Protein AF-R6DU75-F1 (afdb_monomer_lite)

Secondary structure (DSSP, 8-state):
----TT-TTEEEEE-TTS-EEEEESSTHHHHHHHHHSTT---------

Sequence (48 aa):
MTKLKRMNNVKAVKDMKGNPLLLFVNDWMIRMVLEDNEGLELLEFKKN

Radius of gyration: 10.88 Å; chains: 1; bounding box: 23×19×30 Å

pLDDT: mean 85.27, std 11.02, range [43.06, 92.88]

Fo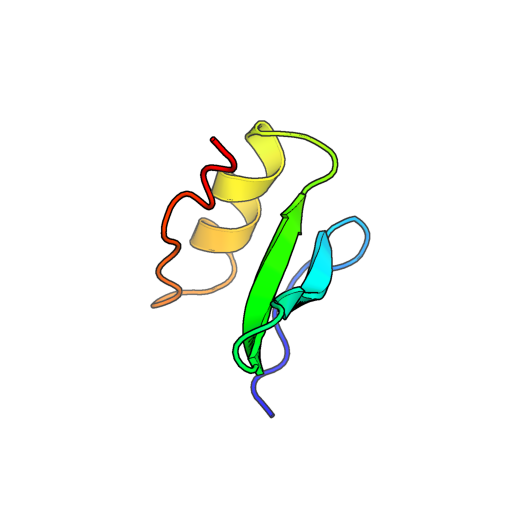ldseek 3Di:
DDDQPPCPQWDWDADPVRHTDIDHPDDVVVVVSCVRDDPDDDDDDDDD

Structure (mmCIF, N/CA/C/O backbone):
data_AF-R6DU75-F1
#
_entry.id   AF-R6DU75-F1
#
loo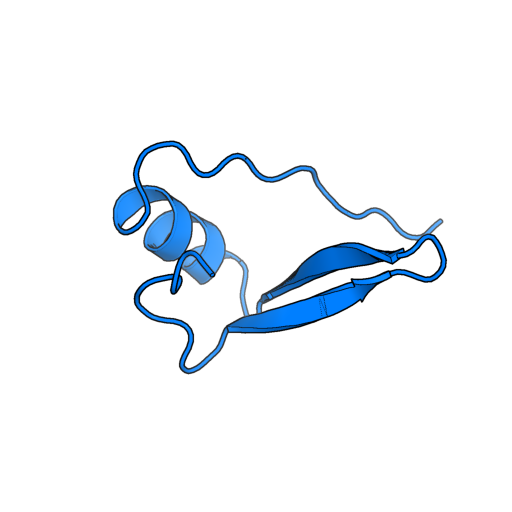p_
_atom_site.group_PDB
_atom_site.id
_atom_site.type_symbol
_atom_site.label_atom_id
_atom_site.label_alt_id
_atom_site.label_comp_id
_atom_site.label_asym_id
_atom_site.label_entity_id
_atom_site.label_seq_id
_atom_site.pdbx_PDB_ins_code
_atom_site.Cartn_x
_atom_site.Cartn_y
_atom_site.Cartn_z
_atom_site.occupancy
_atom_site.B_iso_or_equiv
_atom_site.auth_seq_id
_atom_site.auth_comp_id
_atom_site.auth_asym_id
_atom_site.auth_atom_id
_atom_site.pdbx_PDB_model_num
ATOM 1 N N . MET A 1 1 ? -13.126 3.829 -12.959 1.00 43.06 1 MET A N 1
ATOM 2 C CA . MET A 1 1 ? -12.368 3.288 -11.810 1.00 43.06 1 MET A CA 1
ATOM 3 C C . MET A 1 1 ? -10.972 2.955 -12.292 1.00 43.06 1 MET A C 1
ATOM 5 O O . MET A 1 1 ? -10.838 2.108 -13.167 1.00 43.06 1 MET A O 1
ATOM 9 N N . THR A 1 2 ? -9.956 3.649 -11.789 1.00 55.25 2 THR A N 1
ATOM 10 C CA . THR A 1 2 ? -8.557 3.376 -12.133 1.00 55.25 2 THR A CA 1
ATOM 11 C C . THR A 1 2 ? -8.165 2.051 -11.487 1.00 55.25 2 THR A C 1
ATOM 13 O O . THR A 1 2 ? -8.182 1.920 -10.265 1.00 55.25 2 THR A O 1
ATOM 16 N N . LYS A 1 3 ? -7.919 1.026 -12.303 1.00 70.00 3 LYS A N 1
ATOM 17 C CA . LYS A 1 3 ? -7.523 -0.301 -11.826 1.00 70.00 3 LYS A CA 1
ATOM 18 C C . LYS A 1 3 ? -6.036 -0.250 -11.482 1.00 70.00 3 LYS A C 1
ATOM 20 O O . LYS A 1 3 ? -5.224 -0.097 -12.390 1.00 70.00 3 LYS A O 1
ATOM 25 N N . LEU A 1 4 ? -5.691 -0.370 -10.200 1.00 81.38 4 LEU A N 1
ATOM 26 C CA . LEU A 1 4 ? -4.291 -0.461 -9.784 1.00 81.38 4 LEU A CA 1
ATOM 27 C C . LEU A 1 4 ? -3.684 -1.768 -10.307 1.00 81.38 4 LEU A C 1
ATOM 29 O O . LEU A 1 4 ? -4.308 -2.836 -10.254 1.00 81.38 4 LEU A O 1
ATOM 33 N N . LYS A 1 5 ? -2.465 -1.686 -10.830 1.00 82.38 5 LYS A N 1
ATOM 34 C CA . LYS A 1 5 ? -1.694 -2.850 -11.268 1.00 82.38 5 LYS A CA 1
ATOM 35 C C . LYS A 1 5 ? -1.098 -3.563 -10.047 1.00 82.38 5 LYS A C 1
ATOM 37 O O . LYS A 1 5 ? -0.781 -2.930 -9.045 1.00 82.38 5 LYS A O 1
ATOM 42 N N . ARG A 1 6 ? -0.968 -4.893 -10.143 1.00 72.88 6 ARG A N 1
ATOM 43 C CA . ARG A 1 6 ? -0.372 -5.791 -9.126 1.00 72.88 6 ARG A CA 1
ATOM 44 C C . ARG A 1 6 ? -0.992 -5.737 -7.718 1.00 72.88 6 ARG A C 1
ATOM 46 O O . ARG A 1 6 ? -0.293 -5.764 -6.712 1.00 72.88 6 ARG A O 1
ATOM 53 N N . MET A 1 7 ? -2.322 -5.787 -7.638 1.00 74.44 7 MET A N 1
ATOM 54 C CA . MET A 1 7 ? -3.060 -5.823 -6.364 1.00 74.44 7 MET A CA 1
ATOM 55 C C . MET A 1 7 ? -3.145 -7.196 -5.669 1.00 74.44 7 MET A C 1
ATOM 57 O O . MET A 1 7 ? -3.805 -7.296 -4.642 1.00 74.44 7 MET A O 1
ATOM 61 N N . ASN A 1 8 ? -2.517 -8.264 -6.178 1.00 77.94 8 ASN A N 1
ATOM 62 C CA . ASN A 1 8 ? -2.752 -9.625 -5.656 1.00 77.94 8 ASN A CA 1
ATOM 63 C C . ASN A 1 8 ? -2.518 -9.756 -4.138 1.00 77.94 8 ASN A C 1
ATOM 65 O O . ASN A 1 8 ? -3.252 -10.492 -3.487 1.00 77.94 8 ASN A O 1
ATOM 69 N N . ASN A 1 9 ? -1.570 -8.992 -3.576 1.00 81.12 9 ASN A N 1
ATOM 70 C CA . ASN A 1 9 ? -1.340 -8.925 -2.126 1.00 81.12 9 ASN A CA 1
ATOM 71 C C . ASN A 1 9 ? -1.518 -7.499 -1.559 1.00 81.12 9 ASN A C 1
ATOM 73 O O . ASN A 1 9 ? -0.926 -7.159 -0.538 1.00 81.12 9 ASN A O 1
ATOM 77 N N . VAL A 1 10 ? -2.306 -6.647 -2.225 1.00 88.00 10 VAL A N 1
ATOM 78 C CA . VAL A 1 10 ? -2.668 -5.307 -1.734 1.00 88.00 10 VAL A CA 1
ATOM 79 C C . VAL A 1 10 ? -4.178 -5.186 -1.685 1.00 88.00 10 VAL A C 1
ATOM 81 O O . VAL A 1 10 ? -4.865 -5.303 -2.700 1.00 88.00 10 VAL A O 1
ATOM 84 N N . LYS A 1 11 ? -4.710 -4.914 -0.496 1.00 89.44 11 LYS A N 1
ATOM 85 C CA . LYS A 1 11 ? -6.150 -4.751 -0.317 1.00 89.44 11 LYS A CA 1
ATOM 86 C C . LYS A 1 11 ? -6.506 -3.273 -0.354 1.00 89.44 11 LYS A C 1
ATOM 88 O O . LYS A 1 11 ? -6.091 -2.521 0.522 1.00 89.44 11 LYS A O 1
ATOM 93 N N . ALA A 1 12 ? -7.310 -2.870 -1.333 1.00 89.50 12 ALA A N 1
ATOM 94 C CA . ALA A 1 12 ? -7.940 -1.556 -1.324 1.00 89.50 12 ALA A CA 1
ATOM 95 C C . ALA A 1 12 ? -9.223 -1.604 -0.486 1.00 89.50 12 ALA A C 1
ATOM 97 O O . ALA A 1 12 ? -10.134 -2.384 -0.770 1.00 89.50 12 ALA A O 1
ATOM 98 N N . VAL A 1 13 ? -9.285 -0.777 0.551 1.00 91.25 13 VAL A N 1
ATOM 99 C CA . VAL A 1 13 ? -10.450 -0.588 1.423 1.00 91.25 13 VAL A CA 1
ATOM 100 C C . VAL A 1 13 ? -10.745 0.905 1.572 1.00 91.25 13 VAL A C 1
ATOM 102 O O . VAL A 1 13 ? -10.080 1.745 0.964 1.00 91.25 13 VAL A O 1
ATOM 105 N N . LYS A 1 14 ? -11.758 1.244 2.370 1.00 92.81 14 LYS A N 1
ATOM 106 C CA . LYS A 1 14 ? -11.993 2.615 2.826 1.00 92.81 14 LYS A CA 1
ATOM 107 C C . LYS A 1 14 ? -11.714 2.712 4.319 1.00 92.81 14 LYS A C 1
ATOM 109 O O . LYS A 1 14 ? -12.012 1.769 5.053 1.00 92.81 14 LYS A O 1
ATOM 114 N N . ASP A 1 15 ? -11.146 3.830 4.752 1.00 91.00 15 ASP A N 1
ATOM 115 C CA . ASP A 1 15 ? -11.059 4.161 6.173 1.00 91.00 15 ASP A CA 1
ATOM 116 C C . ASP A 1 15 ? -12.441 4.563 6.735 1.00 91.00 15 ASP A C 1
ATOM 118 O O . ASP A 1 15 ? -13.446 4.617 6.020 1.00 91.00 15 ASP A O 1
ATOM 122 N N . MET A 1 16 ? -12.495 4.885 8.030 1.00 91.25 16 MET A N 1
ATOM 123 C CA . MET A 1 16 ? -13.733 5.319 8.695 1.00 91.25 16 MET A CA 1
ATOM 124 C C . MET A 1 16 ? -14.276 6.665 8.186 1.00 91.25 16 MET A C 1
ATOM 126 O O . MET A 1 16 ? -15.435 6.986 8.426 1.00 91.25 16 MET A O 1
ATOM 130 N N . LYS A 1 17 ? -13.448 7.463 7.503 1.00 91.25 17 LYS A N 1
ATOM 131 C CA . LYS A 1 17 ? -13.816 8.749 6.896 1.00 91.25 17 LYS A CA 1
ATOM 132 C C . LYS A 1 17 ? -14.189 8.601 5.414 1.00 91.25 17 LYS A C 1
ATOM 134 O O . LYS A 1 17 ? -14.542 9.586 4.776 1.00 9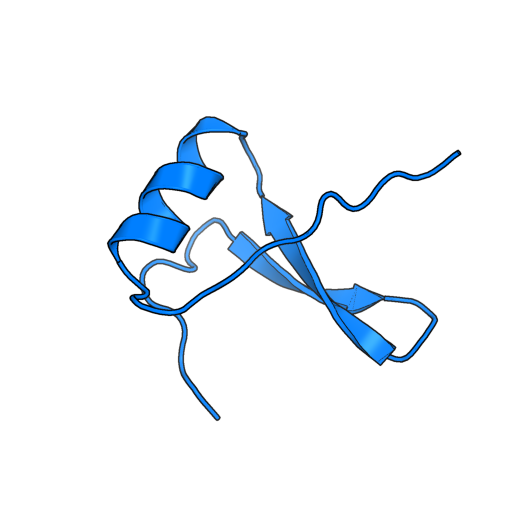1.25 17 LYS A O 1
ATOM 139 N N . GLY A 1 18 ? -14.137 7.383 4.870 1.00 92.50 18 GLY A N 1
ATOM 140 C CA . GLY A 1 18 ? -14.433 7.083 3.473 1.00 92.50 18 GLY A CA 1
ATOM 141 C C . GLY A 1 18 ? -13.257 7.278 2.510 1.00 92.50 18 GLY A C 1
ATOM 142 O O . GLY A 1 18 ? -13.453 7.094 1.305 1.00 92.50 18 GLY A O 1
ATOM 143 N N . ASN A 1 19 ? -12.057 7.604 3.002 1.00 92.00 19 ASN A N 1
ATOM 144 C CA . ASN A 1 19 ? -10.867 7.769 2.170 1.00 92.00 19 ASN A CA 1
ATOM 145 C C . ASN A 1 19 ? -10.342 6.410 1.691 1.00 92.00 19 ASN A C 1
ATOM 147 O O . ASN A 1 19 ? -10.413 5.433 2.445 1.00 92.00 19 ASN A O 1
ATOM 151 N N . PRO A 1 20 ? -9.778 6.323 0.474 1.00 92.31 20 PRO A N 1
ATOM 152 C CA . PRO A 1 20 ? -9.086 5.123 0.022 1.00 92.31 20 PRO A CA 1
ATOM 153 C C . PRO A 1 20 ? -7.914 4.788 0.948 1.00 92.31 20 PRO A C 1
ATOM 155 O O . PRO A 1 20 ? -7.064 5.634 1.216 1.00 92.31 20 PRO A O 1
ATOM 158 N N . LEU A 1 21 ? -7.854 3.540 1.401 1.00 92.88 21 LEU A N 1
ATOM 159 C CA . LEU A 1 21 ? -6.755 3.012 2.198 1.00 92.88 21 LEU A CA 1
ATOM 160 C C . LEU A 1 21 ? -6.250 1.726 1.547 1.00 92.88 21 LEU A C 1
ATOM 162 O O . LEU A 1 21 ? -7.024 0.801 1.291 1.00 92.88 21 LEU A O 1
ATOM 166 N N . LEU A 1 22 ? -4.948 1.672 1.282 1.00 92.25 22 LEU A N 1
ATOM 167 C CA . LEU A 1 22 ? -4.280 0.470 0.801 1.00 92.25 22 LEU A CA 1
ATOM 168 C C . LEU A 1 22 ? -3.623 -0.244 1.979 1.00 92.25 22 LEU A C 1
ATOM 170 O O . LEU A 1 22 ? -2.833 0.345 2.712 1.00 92.25 22 LEU A O 1
ATOM 174 N N . LEU A 1 23 ? -3.959 -1.518 2.155 1.00 91.25 23 LEU A N 1
ATOM 175 C CA . LEU A 1 23 ? -3.327 -2.392 3.133 1.00 91.25 23 LEU A CA 1
ATOM 176 C C . LEU A 1 23 ? -2.312 -3.274 2.413 1.00 91.25 23 LEU A C 1
ATOM 178 O O . LEU A 1 23 ? -2.675 -4.041 1.515 1.00 91.25 23 LEU A O 1
ATOM 182 N N . PHE A 1 24 ? -1.057 -3.153 2.826 1.00 90.06 24 PHE A N 1
ATOM 183 C CA . PHE A 1 24 ? 0.062 -3.925 2.304 1.00 90.06 24 PHE A CA 1
ATOM 184 C C . PHE A 1 24 ? 0.395 -5.049 3.278 1.00 90.06 24 PHE A C 1
ATOM 186 O O . PHE A 1 24 ? 0.418 -4.833 4.488 1.00 90.06 24 PHE A O 1
ATOM 193 N N . VAL A 1 25 ? 0.643 -6.249 2.751 1.00 88.19 25 VAL A N 1
ATOM 194 C CA . VAL A 1 25 ? 1.055 -7.392 3.581 1.00 88.19 25 VAL A CA 1
ATOM 195 C C . VAL A 1 25 ? 2.476 -7.168 4.112 1.00 88.19 25 VAL A C 1
ATOM 197 O O . VAL A 1 25 ? 2.730 -7.424 5.285 1.00 88.19 25 VAL A O 1
ATOM 200 N N . ASN A 1 26 ? 3.361 -6.603 3.280 1.00 87.19 26 ASN A N 1
ATOM 201 C CA . ASN A 1 26 ? 4.739 -6.258 3.629 1.00 87.19 26 ASN A CA 1
ATOM 202 C C . ASN A 1 26 ? 5.110 -4.868 3.074 1.00 87.19 26 ASN A C 1
ATOM 204 O O . ASN A 1 26 ? 4.521 -4.392 2.105 1.00 87.19 26 ASN A O 1
ATOM 208 N N . ASP A 1 27 ? 6.146 -4.259 3.638 1.00 88.62 27 ASP A N 1
ATOM 209 C CA . ASP A 1 27 ? 6.685 -2.938 3.290 1.00 88.62 27 ASP A CA 1
ATOM 210 C C . ASP A 1 27 ? 7.322 -2.858 1.890 1.00 88.62 27 ASP A C 1
ATOM 212 O O . ASP A 1 27 ? 7.079 -1.903 1.151 1.00 88.62 27 ASP A O 1
ATOM 216 N N . TRP A 1 28 ? 8.083 -3.874 1.474 1.00 87.94 28 TRP A N 1
ATOM 217 C CA . TRP A 1 28 ? 8.746 -3.912 0.162 1.00 87.94 28 TRP A CA 1
ATOM 218 C C . TRP A 1 28 ? 7.759 -3.784 -1.010 1.00 87.94 28 TRP A C 1
ATOM 220 O O . TRP A 1 28 ? 8.108 -3.279 -2.078 1.00 87.94 28 TRP A O 1
ATOM 230 N N . MET A 1 29 ? 6.502 -4.184 -0.799 1.00 88.44 29 MET A N 1
ATOM 231 C CA . MET A 1 29 ? 5.440 -4.076 -1.795 1.00 88.44 29 MET A CA 1
ATOM 232 C C . MET A 1 29 ? 5.026 -2.637 -2.101 1.00 88.44 29 MET A C 1
ATOM 234 O O . MET A 1 29 ? 4.525 -2.380 -3.195 1.00 88.44 29 MET A O 1
ATOM 238 N N . ILE A 1 30 ? 5.220 -1.706 -1.163 1.00 90.12 30 ILE A N 1
ATOM 239 C CA . ILE A 1 30 ? 4.857 -0.295 -1.342 1.00 90.12 30 ILE A CA 1
ATOM 240 C C . ILE A 1 30 ? 5.620 0.274 -2.541 1.00 90.12 30 ILE A C 1
ATOM 242 O O . ILE A 1 30 ? 5.017 0.883 -3.421 1.00 90.12 30 ILE A O 1
ATOM 246 N N . ARG A 1 31 ? 6.928 -0.007 -2.624 1.00 89.88 31 ARG A N 1
ATOM 247 C CA . ARG A 1 31 ? 7.780 0.432 -3.739 1.00 89.88 31 ARG A CA 1
ATOM 248 C C . ARG A 1 31 ? 7.306 -0.134 -5.074 1.00 89.88 31 ARG A C 1
ATOM 250 O O . ARG A 1 31 ? 7.089 0.630 -6.004 1.00 89.88 31 ARG A O 1
ATOM 257 N N . MET A 1 32 ? 7.050 -1.442 -5.134 1.00 90.69 32 MET A N 1
ATOM 258 C CA . MET A 1 32 ? 6.570 -2.102 -6.355 1.00 90.69 32 MET A CA 1
ATOM 259 C C . MET A 1 32 ? 5.254 -1.489 -6.862 1.00 90.69 32 MET A C 1
ATOM 261 O O . MET A 1 32 ? 5.080 -1.280 -8.059 1.00 90.69 32 MET A O 1
ATOM 265 N N . VAL A 1 33 ? 4.317 -1.181 -5.960 1.00 90.81 33 VAL A N 1
ATOM 266 C CA . VAL A 1 33 ? 3.040 -0.562 -6.344 1.00 90.81 33 VAL A CA 1
ATOM 267 C C . VAL A 1 33 ? 3.226 0.869 -6.841 1.00 90.81 33 VAL A C 1
ATOM 269 O O . VAL A 1 33 ? 2.557 1.242 -7.801 1.00 90.81 33 VAL A O 1
ATOM 272 N N . LEU A 1 34 ? 4.122 1.651 -6.238 1.00 92.00 34 LEU A N 1
ATOM 273 C CA . LEU A 1 34 ? 4.436 3.001 -6.714 1.00 92.00 34 LEU A CA 1
ATOM 274 C C . LEU A 1 34 ? 5.092 2.975 -8.105 1.00 92.00 34 LEU A C 1
ATOM 276 O O . LEU A 1 34 ? 4.725 3.771 -8.962 1.00 92.00 34 LEU A O 1
ATOM 280 N N . GLU A 1 35 ? 6.004 2.033 -8.354 1.00 91.81 35 GLU A N 1
ATOM 281 C CA . GLU A 1 35 ? 6.692 1.882 -9.646 1.00 91.81 35 GLU A CA 1
ATOM 282 C C . GLU A 1 35 ? 5.738 1.481 -10.785 1.00 91.81 35 GLU A C 1
ATOM 284 O O . GLU A 1 35 ? 5.822 2.017 -11.889 1.00 91.81 35 GLU A O 1
ATOM 289 N N . ASP A 1 36 ? 4.796 0.567 -10.531 1.00 90.56 36 ASP A N 1
ATOM 290 C CA . ASP A 1 36 ? 3.853 0.087 -11.554 1.00 90.56 36 ASP A CA 1
ATOM 291 C C . ASP A 1 36 ? 2.669 1.039 -11.815 1.00 90.56 36 ASP A C 1
ATOM 293 O O . ASP A 1 36 ? 1.951 0.886 -12.814 1.00 90.56 36 ASP A O 1
ATOM 297 N N . ASN A 1 37 ? 2.420 1.984 -10.905 1.00 90.44 37 ASN A N 1
ATOM 298 C CA . ASN A 1 37 ? 1.289 2.906 -10.953 1.00 90.44 37 ASN A CA 1
ATOM 299 C C . ASN A 1 37 ? 1.800 4.349 -10.915 1.00 90.44 37 ASN A C 1
ATOM 301 O O . ASN A 1 37 ? 1.708 5.031 -9.897 1.00 90.44 37 ASN A O 1
ATOM 305 N N . GLU A 1 38 ? 2.326 4.804 -12.051 1.00 90.25 38 GLU A N 1
ATOM 306 C CA . GLU A 1 38 ? 2.816 6.170 -12.230 1.00 90.25 38 GLU A CA 1
ATOM 307 C C . GLU A 1 38 ? 1.773 7.212 -11.785 1.00 90.25 38 GLU A C 1
ATOM 309 O O . GLU A 1 38 ? 0.596 7.138 -12.150 1.00 90.25 38 GLU A O 1
ATOM 314 N N . GLY A 1 39 ? 2.211 8.170 -10.963 1.00 90.69 39 GLY A N 1
ATOM 315 C CA . GLY A 1 39 ? 1.357 9.216 -10.393 1.00 90.69 39 GLY A CA 1
ATOM 316 C C . GLY A 1 39 ? 0.561 8.803 -9.150 1.00 90.69 39 GLY A C 1
ATOM 317 O O . GLY A 1 39 ? -0.201 9.613 -8.625 1.00 90.69 39 GLY A O 1
ATOM 318 N N . LEU A 1 40 ? 0.713 7.569 -8.657 1.00 91.62 40 LEU A N 1
ATOM 319 C CA . LEU A 1 40 ? 0.164 7.175 -7.364 1.00 91.62 40 LEU A CA 1
ATOM 320 C C . LEU A 1 40 ? 0.986 7.793 -6.229 1.00 91.62 40 LEU A C 1
ATOM 322 O O . LEU A 1 40 ? 2.180 7.538 -6.104 1.00 91.62 40 LEU A O 1
ATOM 326 N N . GLU A 1 41 ? 0.315 8.529 -5.349 1.00 91.19 41 GLU A N 1
ATOM 327 C CA . GLU A 1 41 ? 0.895 9.054 -4.115 1.00 91.19 41 GLU A CA 1
ATOM 328 C C . GLU A 1 41 ? 0.259 8.365 -2.907 1.00 91.19 41 GLU A C 1
ATOM 330 O O . GLU A 1 41 ? -0.954 8.141 -2.860 1.00 91.19 41 GLU A O 1
ATOM 335 N N . LEU A 1 42 ? 1.085 8.012 -1.921 1.00 91.06 42 LEU A N 1
ATOM 336 C CA . LEU A 1 42 ? 0.651 7.349 -0.695 1.00 91.06 42 LEU A CA 1
ATOM 337 C C . LEU A 1 42 ? 1.046 8.191 0.514 1.00 91.06 42 LEU A C 1
ATOM 339 O O . LEU A 1 42 ? 2.169 8.680 0.606 1.00 91.06 42 LEU A O 1
ATOM 343 N N . LEU A 1 43 ? 0.120 8.311 1.461 1.00 92.00 43 LEU A N 1
ATOM 344 C CA . LEU A 1 43 ? 0.368 8.896 2.774 1.00 92.00 43 LEU A CA 1
ATOM 345 C C . LEU A 1 43 ? 0.415 7.780 3.814 1.00 92.00 43 LEU A C 1
ATOM 347 O O . LEU A 1 43 ? -0.384 6.841 3.767 1.00 92.00 43 LEU A O 1
ATOM 351 N N . GLU A 1 44 ? 1.346 7.883 4.762 1.00 88.25 44 GLU A N 1
ATOM 352 C CA . GLU A 1 44 ? 1.457 6.910 5.843 1.00 88.25 44 GLU A CA 1
ATOM 353 C C . GLU A 1 44 ? 0.212 6.965 6.737 1.00 88.25 44 GLU A C 1
ATOM 355 O O . GLU A 1 44 ? -0.124 7.993 7.331 1.00 88.25 44 GLU A O 1
ATOM 360 N N . PHE A 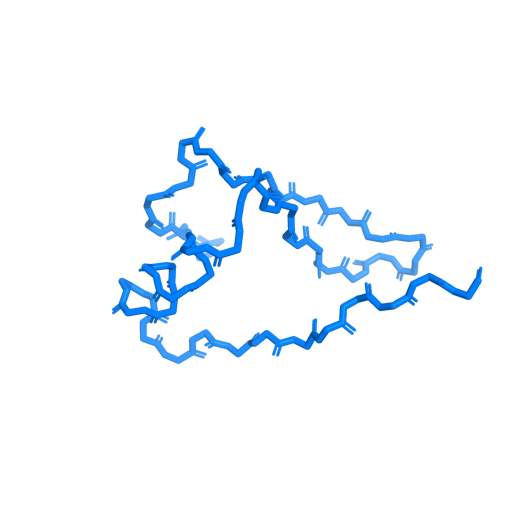1 45 ? -0.484 5.834 6.840 1.00 87.56 45 PHE A N 1
ATOM 361 C CA . PHE A 1 45 ? -1.637 5.702 7.715 1.00 87.56 45 PHE A CA 1
ATOM 362 C C . PHE A 1 45 ? -1.173 5.311 9.121 1.00 87.56 45 PHE A C 1
ATOM 364 O O . PHE A 1 45 ? -0.984 4.133 9.422 1.00 87.56 45 PHE A O 1
ATOM 371 N N . LYS A 1 46 ? -0.985 6.3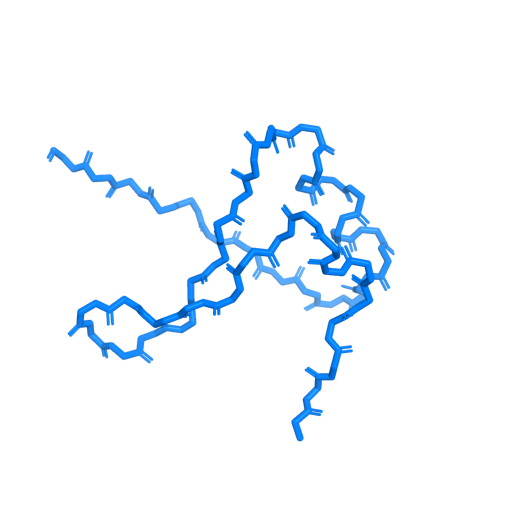01 9.998 1.00 79.69 46 LYS A N 1
ATOM 372 C CA . LYS A 1 46 ? -0.612 6.066 11.398 1.00 79.69 46 LYS A CA 1
ATOM 373 C C .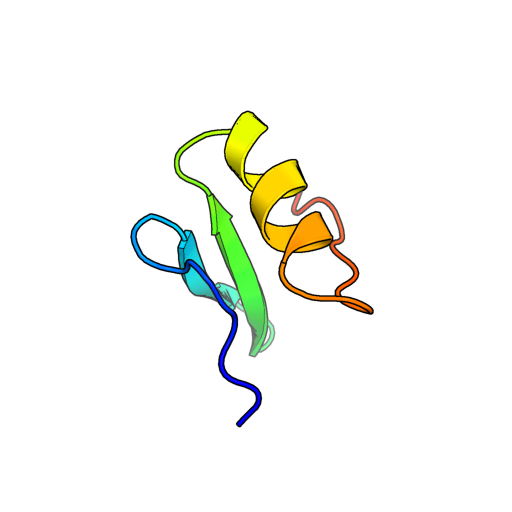 LYS A 1 46 ? -1.858 5.940 12.277 1.00 79.69 46 LYS A C 1
ATOM 375 O O . LYS A 1 46 ? -2.711 6.827 12.291 1.00 79.69 46 LYS A O 1
ATOM 380 N N . LYS A 1 47 ? -1.955 4.847 13.034 1.00 64.06 47 LYS A N 1
ATOM 381 C CA . LYS A 1 47 ? -2.923 4.688 14.126 1.00 64.06 47 LYS A CA 1
ATOM 382 C C . LYS A 1 47 ? -2.181 5.009 15.427 1.00 64.06 47 LYS A C 1
ATOM 384 O O . LYS A 1 47 ? -1.164 4.374 15.691 1.00 64.06 47 LYS A O 1
ATOM 389 N N . ASN A 1 48 ? -2.630 6.034 16.152 1.00 53.62 48 ASN A N 1
ATOM 390 C CA . ASN A 1 48 ? -2.141 6.323 17.507 1.00 53.62 48 ASN A CA 1
ATOM 391 C C . ASN A 1 48 ? -2.540 5.207 18.471 1.00 53.62 48 ASN A C 1
ATOM 393 O O . ASN A 1 48 ? -3.676 4.697 18.318 1.00 53.62 48 ASN A O 1
#